Protein AF-C3YL33-F1 (afdb_monomer_lite)

Radius of gyration: 17.08 Å; chains: 1; bounding box: 51×42×45 Å

Structure (mmCIF, N/CA/C/O backbone):
data_AF-C3YL33-F1
#
_entry.id   AF-C3YL33-F1
#
loop_
_atom_site.group_PDB
_atom_site.id
_atom_site.type_symbol
_atom_site.label_atom_id
_atom_site.label_alt_id
_atom_site.label_comp_id
_atom_site.label_asym_id
_atom_site.label_entity_id
_atom_site.label_seq_id
_atom_site.pdbx_PDB_ins_code
_atom_site.Cartn_x
_atom_site.Cartn_y
_atom_site.Cartn_z
_atom_site.occupancy
_atom_site.B_iso_or_equiv
_atom_site.auth_seq_id
_atom_site.auth_comp_id
_atom_site.auth_asym_id
_atom_site.auth_atom_id
_atom_site.pdbx_PDB_model_num
ATOM 1 N N . MET A 1 1 ? -8.222 22.946 23.139 1.00 42.81 1 MET A N 1
ATOM 2 C CA . MET A 1 1 ? -7.628 22.542 21.842 1.00 42.81 1 MET A CA 1
ATOM 3 C C . MET A 1 1 ? -7.648 21.025 21.790 1.00 42.81 1 MET A C 1
ATOM 5 O O . MET A 1 1 ? -6.890 20.377 22.495 1.00 42.81 1 MET A O 1
ATOM 9 N N . GLY A 1 2 ? -8.698 20.487 21.167 1.00 39.62 2 GLY A N 1
ATOM 10 C CA . GLY A 1 2 ? -9.271 19.183 21.505 1.00 39.62 2 GLY A CA 1
ATOM 11 C C . GLY A 1 2 ? -8.700 18.000 20.726 1.00 39.62 2 GLY A C 1
ATOM 12 O O . GLY A 1 2 ? -8.184 18.149 19.622 1.00 39.62 2 GLY A O 1
ATOM 13 N N . LYS A 1 3 ? -8.893 16.811 21.306 1.00 45.81 3 LYS A N 1
ATOM 14 C CA . LYS A 1 3 ? -8.571 15.460 20.802 1.00 45.81 3 LYS A CA 1
ATOM 15 C C . LYS A 1 3 ? -8.963 15.195 19.329 1.00 45.81 3 LYS A C 1
ATOM 17 O O . LYS A 1 3 ? -8.414 14.300 18.695 1.00 45.81 3 LYS A O 1
ATOM 22 N N . LEU A 1 4 ? -9.847 16.016 18.760 1.00 41.47 4 LEU A N 1
ATOM 23 C CA . LEU A 1 4 ? -10.237 16.002 17.349 1.00 41.47 4 LEU A CA 1
ATOM 24 C C . LEU A 1 4 ? -9.075 16.339 16.392 1.00 41.47 4 LEU A C 1
ATOM 26 O O . LEU A 1 4 ? -8.976 15.746 15.321 1.00 41.47 4 LEU A O 1
ATOM 30 N N . GLY A 1 5 ? -8.157 17.223 16.803 1.00 33.44 5 GLY A N 1
ATOM 31 C CA . GLY A 1 5 ? -6.995 17.608 15.991 1.00 33.44 5 GLY A CA 1
ATOM 32 C C . GLY A 1 5 ? -6.034 16.445 15.735 1.00 33.44 5 GLY A C 1
ATOM 33 O O . GLY A 1 5 ? -5.510 16.314 14.636 1.00 33.44 5 GLY A O 1
ATOM 34 N N . TRP A 1 6 ? -5.884 15.542 16.708 1.00 39.47 6 TRP A N 1
ATOM 35 C CA . TRP A 1 6 ? -5.043 14.347 16.580 1.00 39.47 6 TRP A CA 1
ATOM 36 C C . TRP A 1 6 ? -5.668 13.271 15.699 1.00 39.47 6 TRP A C 1
ATOM 38 O O . TRP A 1 6 ? -4.956 12.561 15.001 1.00 39.47 6 TRP A O 1
ATOM 48 N N . THR A 1 7 ? -6.998 13.174 15.686 1.00 46.06 7 THR A N 1
ATOM 49 C CA . THR A 1 7 ? -7.704 12.172 14.873 1.00 46.06 7 THR A CA 1
ATOM 50 C C . THR A 1 7 ? -7.603 12.525 13.388 1.00 46.06 7 THR A C 1
ATOM 52 O O . THR A 1 7 ? -7.302 11.666 12.565 1.00 46.06 7 THR A O 1
ATOM 55 N N . LEU A 1 8 ? -7.759 13.813 13.057 1.00 38.09 8 LEU A N 1
ATOM 56 C CA . LEU A 1 8 ? -7.515 14.342 11.713 1.00 38.09 8 LEU A CA 1
ATOM 57 C C . LEU A 1 8 ? -6.028 14.314 11.342 1.00 38.09 8 LEU A C 1
ATOM 59 O O . LEU A 1 8 ? -5.704 13.954 10.218 1.00 38.09 8 LEU A O 1
ATOM 63 N N . ALA A 1 9 ? -5.120 14.623 12.272 1.00 34.78 9 ALA A N 1
ATOM 64 C CA . ALA A 1 9 ? -3.681 14.546 12.019 1.00 34.78 9 ALA A CA 1
ATOM 65 C C . ALA A 1 9 ? -3.195 13.108 11.782 1.00 34.78 9 ALA A C 1
ATOM 67 O O . ALA A 1 9 ? -2.317 12.914 10.954 1.00 34.78 9 ALA A O 1
ATOM 68 N N . LEU A 1 10 ? -3.780 12.098 12.436 1.00 40.16 10 LEU A N 1
ATOM 69 C CA . LEU A 1 10 ? -3.508 10.684 12.151 1.00 40.16 10 LEU A CA 1
ATOM 70 C C . LEU A 1 10 ? -4.104 10.255 10.806 1.00 40.16 10 LEU A C 1
ATOM 72 O O . LEU A 1 10 ? -3.421 9.594 10.031 1.00 40.16 10 LEU A O 1
ATOM 76 N N . LEU A 1 11 ? -5.327 10.691 10.485 1.00 39.03 11 LEU A N 1
ATOM 77 C CA . LEU A 1 11 ? -5.927 10.499 9.158 1.00 39.03 11 LEU A CA 1
ATOM 78 C C . LEU A 1 11 ? -5.061 11.110 8.042 1.00 39.03 11 LEU A C 1
ATOM 80 O O . LEU A 1 11 ? -4.869 10.478 7.010 1.00 39.03 11 LEU A O 1
ATOM 84 N N . PHE A 1 12 ? -4.485 12.296 8.264 1.00 34.50 12 PHE A N 1
ATOM 85 C CA . PHE A 1 12 ? -3.599 12.964 7.306 1.00 34.50 12 PHE A CA 1
ATOM 86 C C . PHE A 1 12 ? -2.172 12.398 7.294 1.00 34.50 12 PHE A C 1
ATOM 88 O O . PHE A 1 12 ? -1.607 12.228 6.219 1.00 34.50 12 PHE A O 1
ATOM 95 N N . ALA A 1 13 ? -1.583 12.041 8.437 1.00 30.94 13 ALA A N 1
ATOM 96 C CA . ALA A 1 13 ? -0.242 11.448 8.497 1.00 30.94 13 ALA A CA 1
ATOM 97 C C . ALA A 1 13 ? -0.200 10.068 7.822 1.00 30.94 13 ALA A C 1
ATOM 99 O O . ALA A 1 13 ? 0.792 9.719 7.183 1.00 30.94 13 ALA A O 1
ATOM 100 N N . VAL A 1 14 ? -1.307 9.322 7.886 1.00 41.34 14 VAL A N 1
ATOM 101 C CA . VAL A 1 14 ? -1.480 8.070 7.142 1.00 41.34 14 VAL A CA 1
ATOM 102 C C . VAL A 1 14 ? -1.756 8.321 5.660 1.00 41.34 14 VAL A C 1
ATOM 104 O O . VAL A 1 14 ? -1.557 7.416 4.880 1.00 41.34 14 VAL A O 1
ATOM 107 N N . LEU A 1 15 ? -2.124 9.522 5.213 1.00 36.56 15 LEU A N 1
ATOM 108 C CA . LEU A 1 15 ? -2.278 9.830 3.781 1.00 36.56 15 LEU A CA 1
ATOM 109 C C . LEU A 1 15 ? -0.990 10.381 3.143 1.00 36.56 15 LEU A C 1
ATOM 111 O O . LEU A 1 15 ? -0.700 10.097 1.984 1.00 36.56 15 LEU A O 1
ATOM 115 N N . VAL A 1 16 ? -0.176 11.130 3.893 1.00 31.80 16 VAL A N 1
ATOM 116 C CA . VAL A 1 16 ? 0.986 11.868 3.353 1.00 31.80 16 VAL A CA 1
ATOM 117 C C . VAL A 1 16 ? 2.167 10.954 2.981 1.00 31.80 16 VAL A C 1
ATOM 119 O O . VAL A 1 16 ? 2.943 11.284 2.087 1.00 31.80 16 VAL A O 1
ATOM 122 N N . GLY A 1 17 ? 2.273 9.762 3.573 1.00 31.19 17 GLY A N 1
ATOM 123 C CA . GLY A 1 17 ? 3.317 8.787 3.224 1.00 31.19 17 GLY A CA 1
ATOM 124 C C . GLY A 1 17 ? 3.060 7.967 1.950 1.00 31.19 17 GLY A C 1
ATOM 125 O O . GLY A 1 17 ? 3.868 7.094 1.636 1.00 31.19 17 GLY A O 1
ATOM 126 N N . TYR A 1 18 ? 1.935 8.159 1.249 1.00 40.28 18 TYR A N 1
ATOM 127 C CA . TYR A 1 18 ? 1.476 7.270 0.163 1.00 40.28 18 TYR A CA 1
ATOM 128 C C . TYR A 1 18 ? 1.761 7.763 -1.258 1.00 40.28 18 TYR A C 1
ATOM 130 O O . TYR A 1 18 ? 1.636 6.982 -2.186 1.00 40.28 18 TYR A O 1
ATOM 138 N N . ILE A 1 19 ? 2.196 9.010 -1.445 1.00 38.44 19 ILE A N 1
ATOM 139 C CA . ILE A 1 19 ? 2.255 9.628 -2.786 1.00 38.44 19 ILE A CA 1
ATOM 140 C C . ILE A 1 19 ? 3.668 9.605 -3.405 1.00 38.44 19 ILE A C 1
ATOM 142 O O . ILE A 1 19 ? 3.839 9.904 -4.583 1.00 38.44 19 ILE A O 1
ATOM 146 N N . TRP A 1 20 ? 4.700 9.237 -2.641 1.00 32.66 20 TRP A N 1
ATOM 147 C CA . TRP A 1 20 ? 6.079 9.582 -3.009 1.00 32.66 20 TRP A CA 1
ATOM 148 C C . TRP A 1 20 ? 6.893 8.513 -3.739 1.00 32.66 20 TRP A C 1
ATOM 150 O O . TRP A 1 20 ? 7.954 8.851 -4.248 1.00 32.66 20 TRP A O 1
ATOM 160 N N . TYR A 1 21 ? 6.437 7.263 -3.847 1.00 36.41 21 TYR A N 1
ATOM 161 C CA . TYR A 1 21 ? 7.143 6.258 -4.652 1.00 36.41 21 TYR A CA 1
ATOM 162 C C . TYR A 1 21 ? 6.238 5.052 -4.889 1.00 36.41 21 TYR A C 1
ATOM 164 O O . TYR A 1 21 ? 5.962 4.305 -3.959 1.00 36.41 21 TYR A O 1
ATOM 172 N N . GLU A 1 22 ? 5.729 4.839 -6.095 1.00 45.53 22 GLU A N 1
ATOM 173 C CA . GLU A 1 22 ? 4.849 3.695 -6.344 1.00 45.53 22 GLU A CA 1
ATOM 174 C C . GLU A 1 22 ? 5.420 2.848 -7.474 1.00 45.53 22 GLU A C 1
ATOM 176 O O . GLU A 1 22 ? 5.193 3.145 -8.638 1.00 45.53 22 GLU A O 1
ATOM 181 N N . PRO A 1 23 ? 6.236 1.828 -7.165 1.00 41.84 23 PRO A N 1
ATOM 182 C CA . PRO A 1 23 ? 6.732 0.891 -8.162 1.00 41.84 23 PRO A CA 1
ATOM 183 C C . PRO A 1 23 ? 5.669 -0.190 -8.390 1.00 41.84 23 PRO A C 1
ATOM 185 O O . PRO A 1 23 ? 5.505 -1.002 -7.503 1.00 41.84 23 PRO A O 1
ATOM 188 N N . ALA A 1 24 ? 4.984 -0.241 -9.537 1.00 47.25 24 ALA A N 1
ATOM 189 C CA . ALA A 1 24 ? 4.091 -1.312 -10.047 1.00 47.25 24 ALA A CA 1
ATOM 190 C C . ALA A 1 24 ? 2.969 -1.919 -9.134 1.00 47.25 24 ALA A C 1
ATOM 192 O O . ALA A 1 24 ? 1.853 -2.117 -9.610 1.00 47.25 24 ALA A O 1
ATOM 193 N N . PHE A 1 25 ? 3.221 -2.210 -7.854 1.00 53.12 25 PHE A N 1
ATOM 194 C CA . PHE A 1 25 ? 2.362 -2.819 -6.832 1.00 53.12 25 PHE A CA 1
ATOM 195 C C . PHE A 1 25 ? 2.705 -2.273 -5.430 1.00 53.12 25 PHE A C 1
ATOM 197 O O . PHE A 1 25 ? 3.884 -2.077 -5.142 1.00 53.12 25 PHE A O 1
ATOM 204 N N . ASP A 1 26 ? 1.717 -2.107 -4.538 1.00 59.44 26 ASP A N 1
ATOM 205 C CA . ASP A 1 26 ? 1.933 -1.673 -3.144 1.00 59.44 26 ASP A CA 1
ATOM 206 C C . ASP A 1 26 ? 2.972 -2.555 -2.433 1.00 59.44 26 ASP A C 1
ATOM 208 O O . ASP A 1 26 ? 2.709 -3.739 -2.147 1.00 59.44 26 ASP A O 1
ATOM 212 N N . PRO A 1 27 ? 4.137 -1.994 -2.073 1.00 54.50 27 PRO A N 1
ATOM 213 C CA . PRO A 1 27 ? 5.172 -2.773 -1.448 1.00 54.50 27 PRO A CA 1
ATOM 214 C C . PRO A 1 27 ? 4.925 -3.028 0.043 1.00 54.50 27 PRO A C 1
ATOM 216 O O . PRO A 1 27 ? 5.798 -3.553 0.721 1.00 54.50 27 PRO A O 1
ATOM 219 N N . GLY A 1 28 ? 3.746 -2.678 0.572 1.00 55.09 28 GLY A N 1
ATOM 220 C CA . GLY A 1 28 ? 3.278 -3.081 1.900 1.00 55.09 28 GLY A CA 1
ATOM 221 C C . GLY A 1 28 ? 2.724 -4.502 1.980 1.00 55.09 28 GLY A C 1
ATOM 222 O O . GLY A 1 28 ? 2.499 -5.015 3.075 1.00 55.09 28 GLY A O 1
ATOM 223 N N . LYS A 1 29 ? 2.513 -5.156 0.831 1.00 68.19 29 LYS A N 1
ATOM 224 C CA . LYS A 1 29 ? 2.018 -6.541 0.749 1.00 68.19 29 LYS A CA 1
ATOM 225 C C . LYS A 1 29 ? 2.865 -7.434 -0.162 1.00 68.19 29 LYS A C 1
ATOM 227 O O . LYS A 1 29 ? 2.798 -8.661 -0.032 1.00 68.19 29 LYS A O 1
ATOM 232 N N . ILE A 1 30 ? 3.680 -6.857 -1.048 1.00 72.81 30 ILE A N 1
ATOM 233 C CA . ILE A 1 30 ? 4.552 -7.559 -2.007 1.00 72.81 30 ILE A CA 1
ATOM 234 C C . ILE A 1 30 ? 5.937 -6.897 -1.998 1.00 72.81 30 ILE A C 1
ATOM 236 O O . ILE A 1 30 ? 6.037 -5.692 -1.866 1.00 72.81 30 ILE A O 1
ATOM 240 N N . GLY A 1 31 ? 7.029 -7.653 -2.091 1.00 72.06 31 GLY A N 1
ATOM 241 C CA . GLY A 1 31 ? 8.366 -7.052 -2.173 1.00 72.06 31 GLY A CA 1
ATOM 242 C C . GLY A 1 31 ? 8.740 -6.752 -3.621 1.00 72.06 31 GLY A C 1
ATOM 243 O O . GLY A 1 31 ? 8.790 -7.681 -4.423 1.00 72.06 31 GLY A O 1
ATOM 244 N N . ASN A 1 32 ? 9.052 -5.494 -3.942 1.00 74.44 32 ASN A N 1
ATOM 245 C CA . ASN A 1 32 ? 9.525 -5.113 -5.274 1.00 74.44 32 ASN A CA 1
ATOM 246 C C . ASN A 1 32 ? 11.038 -4.833 -5.258 1.00 74.44 32 ASN A C 1
ATOM 248 O O . ASN A 1 32 ? 11.536 -4.200 -4.318 1.00 74.44 32 ASN A O 1
ATOM 252 N N . PRO A 1 33 ? 11.787 -5.257 -6.294 1.00 75.75 33 PRO A N 1
ATOM 253 C CA . PRO A 1 33 ? 13.172 -4.844 -6.486 1.00 75.75 33 PRO A CA 1
ATOM 254 C C . PRO A 1 33 ? 13.342 -3.321 -6.394 1.00 75.75 33 PRO A C 1
ATOM 256 O O . PRO A 1 33 ? 12.411 -2.565 -6.667 1.00 75.75 33 PRO A O 1
ATOM 259 N N . LEU A 1 34 ? 14.541 -2.877 -6.000 1.00 74.81 34 LEU A N 1
ATOM 260 C CA . LEU A 1 34 ? 14.942 -1.460 -5.910 1.00 74.81 34 LEU A CA 1
ATOM 261 C C . LEU A 1 34 ? 14.211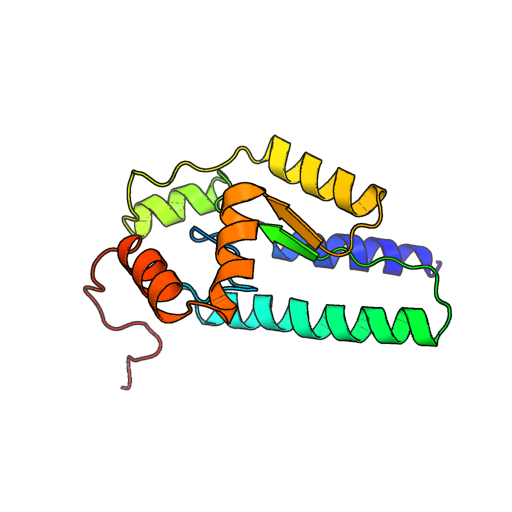 -0.631 -4.844 1.00 74.81 34 LEU A C 1
ATOM 263 O O . LEU A 1 34 ? 14.528 0.537 -4.650 1.00 74.81 34 LEU A O 1
ATOM 267 N N . THR A 1 35 ? 13.280 -1.232 -4.100 1.00 75.81 35 THR A N 1
ATOM 268 C CA . THR A 1 35 ? 12.434 -0.514 -3.136 1.00 75.81 35 THR A CA 1
ATOM 269 C C . THR A 1 35 ? 12.432 -1.148 -1.748 1.00 75.81 35 THR A C 1
ATOM 271 O O . THR A 1 35 ? 11.527 -0.908 -0.963 1.00 75.81 35 THR A O 1
ATOM 274 N N . SER A 1 36 ? 13.461 -1.922 -1.388 1.00 79.12 36 SER A N 1
ATOM 275 C CA . SER A 1 36 ? 13.508 -2.691 -0.132 1.00 79.12 36 SER A CA 1
ATOM 276 C C . SER A 1 36 ? 13.278 -1.853 1.134 1.00 79.12 36 SER A C 1
ATOM 278 O O . SER A 1 36 ? 12.517 -2.268 2.006 1.00 79.12 36 SER A O 1
ATOM 280 N N . PHE A 1 37 ? 13.891 -0.665 1.244 1.00 79.62 37 PHE A N 1
ATOM 281 C CA . PHE A 1 37 ? 13.661 0.237 2.384 1.00 79.62 37 PHE A CA 1
ATOM 282 C C . PHE A 1 37 ? 12.234 0.784 2.400 1.00 79.62 37 PHE A C 1
ATOM 284 O O . PHE A 1 37 ? 11.586 0.815 3.446 1.00 79.62 37 PHE A O 1
ATOM 291 N N . TYR A 1 38 ? 11.724 1.166 1.231 1.00 75.00 38 TYR A N 1
ATOM 292 C CA . TYR A 1 38 ? 10.353 1.632 1.081 1.00 75.00 38 TYR A CA 1
ATOM 293 C C . TYR A 1 38 ? 9.355 0.523 1.459 1.00 75.00 38 TYR A C 1
ATOM 295 O O . TYR A 1 38 ? 8.488 0.739 2.306 1.00 75.00 38 TYR A O 1
ATOM 303 N N . ALA A 1 39 ? 9.555 -0.697 0.956 1.00 81.69 39 ALA A N 1
ATOM 304 C CA . ALA A 1 39 ? 8.776 -1.880 1.304 1.00 81.69 39 ALA A CA 1
ATOM 305 C C . ALA A 1 39 ? 8.786 -2.147 2.813 1.00 81.69 39 ALA A C 1
ATOM 307 O O . ALA A 1 39 ? 7.724 -2.300 3.410 1.00 81.69 39 ALA A O 1
ATOM 308 N N . ALA A 1 40 ? 9.956 -2.116 3.461 1.00 82.69 40 ALA A N 1
ATOM 309 C CA . ALA A 1 40 ? 10.064 -2.320 4.905 1.00 82.69 40 ALA A CA 1
ATOM 310 C C . ALA A 1 40 ? 9.155 -1.361 5.694 1.00 82.69 40 ALA A C 1
ATOM 312 O O . ALA A 1 40 ? 8.423 -1.793 6.586 1.00 82.69 40 ALA A O 1
ATOM 313 N N . THR A 1 41 ? 9.134 -0.075 5.324 1.00 82.81 41 THR A N 1
ATOM 314 C CA . THR A 1 41 ? 8.243 0.900 5.972 1.00 82.81 41 THR A CA 1
ATOM 315 C C . THR A 1 41 ? 6.764 0.603 5.716 1.00 82.81 41 THR A C 1
ATOM 317 O O . THR A 1 41 ? 5.967 0.654 6.652 1.00 82.81 41 THR A O 1
ATOM 320 N N . LYS A 1 42 ? 6.382 0.224 4.489 1.00 81.44 42 LYS A N 1
ATOM 321 C CA . LYS A 1 42 ? 4.987 -0.076 4.129 1.00 81.44 42 LYS A CA 1
ATOM 322 C C . LYS A 1 42 ? 4.453 -1.352 4.778 1.00 81.44 42 LYS A C 1
ATOM 324 O O . LYS A 1 42 ? 3.319 -1.346 5.261 1.00 81.44 42 LYS A O 1
ATOM 329 N N . PHE A 1 43 ? 5.271 -2.401 4.869 1.00 84.38 43 PHE A N 1
ATOM 330 C CA . PHE A 1 43 ? 4.953 -3.603 5.647 1.00 84.38 43 PHE A CA 1
ATOM 331 C C . PHE A 1 43 ? 4.830 -3.277 7.143 1.00 84.38 43 PHE A C 1
ATOM 333 O O . PHE A 1 43 ? 3.936 -3.786 7.820 1.00 84.38 43 PHE A O 1
ATOM 340 N N . GLY A 1 44 ? 5.681 -2.381 7.656 1.00 87.75 44 GLY A N 1
ATOM 341 C CA . GLY A 1 44 ? 5.590 -1.880 9.028 1.00 87.75 44 GLY A CA 1
ATOM 342 C C . GLY A 1 44 ? 4.250 -1.200 9.327 1.00 87.75 44 GLY A C 1
ATOM 343 O O . GLY A 1 44 ? 3.671 -1.435 10.387 1.00 87.75 44 GLY A O 1
ATOM 344 N N . LEU A 1 45 ? 3.713 -0.419 8.381 1.00 87.12 45 LEU A N 1
ATOM 345 C CA . LEU A 1 45 ? 2.390 0.201 8.520 1.00 87.12 45 LEU A CA 1
ATOM 346 C C . LEU A 1 45 ? 1.265 -0.836 8.599 1.00 87.12 45 LEU A C 1
ATOM 348 O O . LEU A 1 45 ? 0.360 -0.668 9.414 1.00 87.12 45 LEU A O 1
ATOM 352 N N . ASP A 1 46 ? 1.310 -1.896 7.785 1.00 86.88 46 ASP A N 1
ATOM 353 C CA . ASP A 1 46 ? 0.298 -2.960 7.834 1.00 86.88 46 ASP A CA 1
ATOM 354 C C . ASP A 1 46 ? 0.280 -3.629 9.212 1.00 86.88 46 ASP A C 1
ATOM 356 O O . ASP A 1 46 ? -0.774 -3.718 9.843 1.00 86.88 46 ASP A O 1
ATOM 360 N N . GLY A 1 47 ? 1.453 -4.008 9.730 1.00 88.62 47 GLY A N 1
ATOM 361 C CA . GLY A 1 47 ? 1.586 -4.588 11.068 1.00 88.62 47 GLY A CA 1
ATOM 362 C C . GLY A 1 47 ? 1.110 -3.642 12.175 1.00 88.62 47 GLY A C 1
ATOM 363 O O . GLY A 1 47 ? 0.285 -4.023 13.008 1.00 88.62 47 GLY A O 1
ATOM 364 N N . PHE A 1 48 ? 1.571 -2.388 12.151 1.00 93.31 48 PHE A N 1
ATOM 365 C CA . PHE A 1 48 ? 1.198 -1.371 13.135 1.00 93.31 48 PHE A CA 1
ATOM 366 C C . PHE A 1 48 ? -0.316 -1.124 13.161 1.00 93.31 48 PHE A C 1
ATOM 368 O O . PHE A 1 48 ? -0.949 -1.219 14.213 1.00 93.31 48 PHE A O 1
ATOM 375 N N . PHE A 1 49 ? -0.931 -0.862 12.004 1.00 91.94 49 PHE A N 1
ATOM 376 C CA . PHE A 1 49 ? -2.363 -0.573 11.932 1.00 91.94 49 PHE A CA 1
ATOM 377 C C . PHE A 1 49 ? -3.240 -1.812 12.100 1.00 91.94 49 PHE A C 1
ATOM 379 O O . PHE A 1 49 ? -4.383 -1.691 12.550 1.00 91.94 49 PHE A O 1
ATOM 386 N N . ALA A 1 50 ? -2.738 -3.006 11.784 1.00 89.94 50 ALA A N 1
ATOM 387 C CA . ALA A 1 50 ? -3.411 -4.245 12.144 1.00 89.94 50 ALA A CA 1
ATOM 388 C C . ALA A 1 50 ? -3.497 -4.412 13.667 1.00 89.94 50 ALA A C 1
ATOM 390 O O . ALA A 1 50 ? -4.589 -4.724 14.150 1.00 89.94 50 ALA A O 1
ATOM 391 N N . SER A 1 51 ? -2.405 -4.140 14.396 1.00 94.75 51 SER A N 1
ATOM 392 C CA . SER A 1 51 ? -2.378 -4.146 15.868 1.00 94.75 51 SER A CA 1
ATOM 393 C C . SER A 1 51 ? -3.297 -3.075 16.450 1.00 94.75 51 SER A C 1
ATOM 395 O O . SER A 1 51 ? -4.208 -3.397 17.211 1.00 94.75 51 SER A O 1
ATOM 397 N N . LEU A 1 52 ? -3.157 -1.821 16.001 1.00 94.25 52 LEU A N 1
ATOM 398 C CA . LEU A 1 52 ? -3.964 -0.702 16.495 1.00 94.25 52 LEU A CA 1
ATOM 399 C C . LEU A 1 52 ? -5.466 -0.960 16.329 1.00 94.25 52 LEU A C 1
ATOM 401 O O . LEU A 1 52 ? -6.255 -0.656 17.217 1.00 94.25 52 LEU A O 1
ATOM 405 N N . ARG A 1 53 ? -5.888 -1.565 15.210 1.00 92.38 53 ARG A N 1
ATOM 406 C CA . ARG A 1 53 ? -7.295 -1.944 15.013 1.00 92.38 53 ARG A CA 1
ATOM 407 C C . ARG A 1 53 ? -7.801 -2.915 16.081 1.00 92.38 53 ARG A C 1
ATOM 409 O O . ARG A 1 53 ? -8.965 -2.815 16.447 1.00 92.38 53 ARG A O 1
ATOM 416 N N . GLN A 1 54 ? -6.971 -3.847 16.554 1.00 95.56 54 GLN A N 1
ATOM 417 C CA . GLN A 1 54 ? -7.359 -4.743 17.650 1.00 95.56 54 GLN A CA 1
ATOM 418 C C . GLN A 1 54 ? -7.495 -3.970 18.962 1.00 95.56 54 GLN A C 1
ATOM 420 O O . GLN A 1 54 ? -8.503 -4.113 19.646 1.00 95.56 54 GLN A O 1
ATOM 425 N N . GLU A 1 55 ? -6.534 -3.098 19.270 1.00 96.50 55 GLU A N 1
ATOM 426 C CA . GLU A 1 55 ? -6.556 -2.269 20.482 1.00 96.50 55 GLU A CA 1
ATOM 427 C C . GLU A 1 55 ? -7.798 -1.369 20.544 1.00 96.50 55 GLU A C 1
ATOM 429 O O . GLU A 1 55 ? -8.460 -1.303 21.578 1.00 96.50 55 GLU A O 1
ATOM 434 N N . LEU A 1 56 ? -8.172 -0.740 19.423 1.00 94.44 56 LEU A N 1
ATOM 435 C CA . LEU A 1 56 ? -9.380 0.086 19.325 1.00 94.44 56 LEU A CA 1
ATOM 436 C C . LEU A 1 56 ? -10.657 -0.718 19.603 1.00 94.44 56 LEU A C 1
ATOM 438 O O . LEU A 1 56 ? -11.540 -0.230 20.303 1.00 94.44 56 LEU A O 1
ATOM 442 N N . VAL A 1 57 ? -10.744 -1.954 19.097 1.00 95.25 57 VAL A N 1
ATOM 443 C CA . VAL A 1 57 ? -11.883 -2.852 19.356 1.00 95.25 57 VAL A CA 1
ATOM 444 C C . VAL A 1 57 ? -11.919 -3.282 20.822 1.00 95.25 57 VAL A C 1
ATOM 446 O O . VAL A 1 57 ? -12.979 -3.256 21.437 1.00 95.25 57 VAL A O 1
ATOM 449 N N . MET A 1 58 ? -10.771 -3.638 21.402 1.00 97.19 58 MET A N 1
ATOM 450 C CA . MET A 1 58 ? -10.673 -4.041 22.810 1.00 97.19 58 MET A CA 1
ATOM 451 C C . MET A 1 58 ? -11.049 -2.912 23.778 1.00 97.19 58 MET A C 1
ATOM 453 O O . MET A 1 58 ? -11.542 -3.185 24.869 1.00 97.19 58 MET A O 1
ATOM 457 N N . GLN A 1 59 ? -10.811 -1.658 23.389 1.00 97.25 59 GLN A N 1
ATOM 458 C CA . GLN A 1 59 ? -11.133 -0.467 24.180 1.00 97.25 59 GLN A CA 1
ATOM 459 C C . GLN A 1 59 ? -12.512 0.136 23.863 1.00 97.25 59 GLN A C 1
ATOM 461 O O . GLN A 1 59 ? -12.834 1.195 24.397 1.00 97.25 59 GLN A O 1
ATOM 466 N N . ASP A 1 60 ? -13.308 -0.500 22.996 1.00 96.06 60 ASP A N 1
ATOM 467 C CA . ASP A 1 60 ? -14.606 0.011 22.524 1.00 96.06 60 ASP A CA 1
ATOM 468 C C . ASP A 1 60 ? -14.529 1.444 21.943 1.00 96.06 60 ASP A C 1
ATOM 470 O O . ASP A 1 60 ? -15.422 2.281 22.085 1.00 96.06 60 ASP A O 1
ATOM 474 N N . ILE A 1 61 ? -13.416 1.763 21.273 1.00 94.19 61 ILE A N 1
ATOM 475 C CA . ILE A 1 61 ? -13.209 3.057 20.620 1.00 94.19 61 ILE A CA 1
ATOM 476 C C . ILE A 1 61 ? -13.738 2.978 19.187 1.00 94.19 61 ILE A C 1
ATOM 478 O O . ILE A 1 61 ? -13.184 2.285 18.335 1.00 94.19 61 ILE A O 1
ATOM 482 N N . ASN A 1 62 ? -14.773 3.765 18.879 1.00 93.31 62 ASN A N 1
ATOM 483 C CA . ASN A 1 62 ? -15.439 3.766 17.570 1.00 93.31 62 ASN A CA 1
ATOM 484 C C . ASN A 1 62 ? -14.666 4.522 16.461 1.00 93.31 62 ASN A C 1
ATOM 486 O O . ASN A 1 62 ? -15.208 5.360 15.733 1.00 93.31 62 ASN A O 1
ATOM 490 N N . VAL A 1 63 ? -13.387 4.207 16.279 1.00 93.00 63 VAL A N 1
ATOM 491 C CA . VAL A 1 63 ? -12.534 4.755 15.215 1.00 93.00 63 VAL A CA 1
ATOM 492 C C . VAL A 1 63 ? -12.201 3.648 14.218 1.00 93.00 63 VAL A C 1
ATOM 494 O O . VAL A 1 63 ? -11.738 2.577 14.595 1.00 93.00 63 VAL A O 1
ATOM 497 N N . SER A 1 64 ? -12.437 3.898 12.928 1.00 91.56 64 SER A N 1
ATOM 498 C CA . SER A 1 64 ? -12.041 2.981 11.856 1.00 91.56 64 SER A CA 1
ATOM 499 C C . SER A 1 64 ? -10.681 3.365 11.304 1.00 91.56 64 SER A C 1
ATOM 501 O O . SER A 1 64 ? -10.399 4.544 11.100 1.00 91.56 64 SER A O 1
ATOM 503 N N . VAL A 1 65 ? -9.889 2.352 10.974 1.00 92.06 65 VAL A N 1
ATOM 504 C CA . VAL A 1 65 ? -8.627 2.504 10.253 1.00 92.06 65 VAL A CA 1
ATOM 505 C C . VAL A 1 65 ? -8.753 1.772 8.926 1.00 92.06 65 VAL A C 1
ATOM 507 O O . VAL A 1 65 ? -9.045 0.574 8.907 1.00 92.06 65 VAL A O 1
ATOM 510 N N . THR A 1 66 ? -8.508 2.490 7.837 1.00 91.62 66 THR A N 1
ATOM 511 C CA . THR A 1 66 ? -8.579 1.968 6.473 1.00 91.62 66 THR A CA 1
ATOM 512 C C . THR A 1 66 ? -7.178 1.895 5.886 1.00 91.62 66 THR A C 1
ATOM 514 O O . THR A 1 66 ? -6.494 2.911 5.796 1.00 91.62 66 THR A O 1
ATOM 517 N N . TYR A 1 67 ? -6.741 0.694 5.507 1.00 89.31 67 TYR A N 1
ATOM 518 C CA . TYR A 1 67 ? -5.442 0.473 4.871 1.00 89.31 67 TYR A CA 1
ATOM 519 C C . TYR A 1 67 ? -5.589 0.493 3.344 1.00 89.31 67 TYR A C 1
ATOM 521 O O . TYR A 1 67 ? -6.367 -0.281 2.788 1.00 89.31 67 TYR A O 1
ATOM 529 N N . CYS A 1 68 ? -4.885 1.392 2.662 1.00 89.25 68 CYS A N 1
ATOM 530 C CA . CYS A 1 68 ? -5.013 1.567 1.216 1.00 89.25 68 CYS A CA 1
ATOM 531 C C . CYS A 1 68 ? -3.888 0.821 0.502 1.00 89.25 68 CYS A C 1
ATOM 533 O O . CYS A 1 68 ? -2.737 1.229 0.596 1.00 89.25 68 CYS A O 1
ATOM 535 N N . VAL A 1 69 ? -4.240 -0.244 -0.212 1.00 86.75 69 VAL A N 1
ATOM 536 C CA . VAL A 1 69 ? -3.343 -1.009 -1.076 1.00 86.75 69 VAL A CA 1
ATOM 537 C C . VAL A 1 69 ? -3.448 -0.453 -2.485 1.00 86.75 69 VAL A C 1
ATOM 539 O O . VAL A 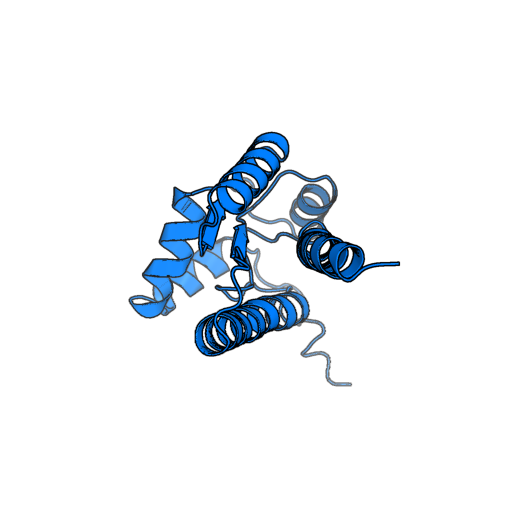1 69 ? -4.461 -0.632 -3.170 1.00 86.75 69 VAL A O 1
ATOM 542 N N . LEU A 1 70 ? -2.406 0.246 -2.907 1.00 85.62 70 LEU A N 1
ATOM 543 C CA . LEU A 1 70 ? -2.388 0.989 -4.156 1.00 85.62 70 LEU A CA 1
ATOM 544 C C . LEU A 1 70 ? -1.406 0.359 -5.160 1.00 85.62 70 LEU A C 1
ATOM 546 O O . LEU A 1 70 ? -0.282 -0.004 -4.833 1.00 85.62 70 LEU A O 1
ATOM 550 N N . GLY A 1 71 ? -1.870 0.134 -6.384 1.00 80.81 71 GLY A N 1
ATOM 551 C CA . GLY A 1 71 ? -1.046 -0.302 -7.507 1.00 80.81 71 GLY A CA 1
ATOM 552 C C . GLY A 1 71 ? -0.333 0.881 -8.151 1.00 80.81 71 GLY A C 1
ATOM 553 O O . GLY A 1 71 ? -0.142 1.918 -7.537 1.00 80.81 71 GLY A O 1
ATOM 554 N N . PHE A 1 72 ? 0.041 0.751 -9.418 1.00 79.12 72 PHE A N 1
ATOM 555 C CA . PHE A 1 72 ? 0.758 1.814 -10.115 1.00 79.12 72 PHE A CA 1
ATOM 556 C C . PHE A 1 72 ? -0.144 3.018 -10.463 1.00 79.12 72 PHE A C 1
ATOM 558 O O . PHE A 1 72 ? -1.011 2.916 -11.338 1.00 79.12 72 PHE A O 1
ATOM 565 N N . ILE A 1 73 ? 0.046 4.161 -9.793 1.00 85.00 73 ILE A N 1
ATOM 566 C CA . ILE A 1 73 ? -0.739 5.393 -9.998 1.00 85.00 73 ILE A CA 1
ATOM 567 C C . ILE A 1 73 ? 0.078 6.435 -10.754 1.00 85.00 73 ILE A C 1
ATOM 569 O O . ILE A 1 73 ? 1.200 6.722 -10.369 1.00 85.00 73 ILE A O 1
ATOM 573 N N . GLY A 1 74 ? -0.509 7.053 -11.784 1.00 84.94 74 GLY A N 1
ATOM 574 C CA . GLY A 1 74 ? 0.149 7.998 -12.696 1.00 84.94 74 GLY A CA 1
ATOM 575 C C . GLY A 1 74 ? 0.419 9.381 -12.114 1.00 84.94 74 GLY A C 1
ATOM 576 O O . GLY A 1 74 ? -0.118 10.371 -12.606 1.00 84.94 74 GLY A O 1
ATOM 577 N N . THR A 1 75 ? 1.227 9.455 -11.064 1.00 81.06 75 THR A N 1
ATOM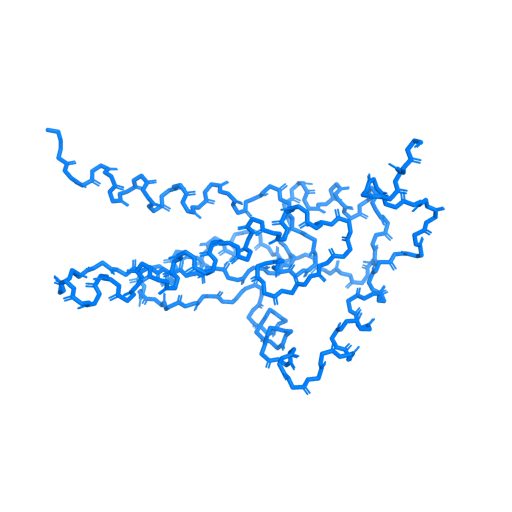 578 C CA . THR A 1 75 ? 1.788 10.704 -10.532 1.00 81.06 75 THR A CA 1
ATOM 579 C C . THR A 1 75 ? 3.080 11.072 -11.266 1.00 81.06 75 THR A C 1
ATOM 581 O O . THR A 1 75 ? 3.727 10.204 -11.849 1.00 81.06 75 THR A O 1
ATOM 584 N N . GLU A 1 76 ? 3.500 12.337 -11.208 1.00 79.44 76 GLU A N 1
ATOM 585 C CA . GLU A 1 76 ? 4.776 12.786 -11.795 1.00 79.44 76 GLU A CA 1
ATOM 586 C C . GLU A 1 76 ? 5.961 11.941 -11.289 1.00 79.44 76 GLU A C 1
ATOM 588 O O . GLU A 1 76 ? 6.769 11.446 -12.069 1.00 79.44 76 GLU A O 1
ATOM 593 N N . THR A 1 77 ? 5.999 11.655 -9.985 1.00 72.62 77 THR A N 1
ATOM 594 C CA . THR A 1 77 ? 7.040 10.820 -9.373 1.00 72.62 77 THR A CA 1
ATOM 595 C C . THR A 1 77 ? 7.040 9.383 -9.899 1.00 72.62 77 THR A C 1
ATOM 597 O O . THR A 1 77 ? 8.105 8.815 -10.134 1.00 72.62 77 THR A O 1
ATOM 600 N N . SER A 1 78 ? 5.862 8.786 -10.112 1.00 74.38 78 SER A N 1
ATOM 601 C CA . SER A 1 78 ? 5.752 7.433 -10.677 1.00 74.38 78 SER A CA 1
ATOM 602 C C . SER A 1 78 ? 6.250 7.363 -12.125 1.00 74.38 78 SER A C 1
ATOM 604 O O . SER A 1 78 ? 6.876 6.380 -12.518 1.00 74.38 78 SER A O 1
ATOM 606 N N . GLN A 1 79 ? 6.007 8.420 -12.908 1.00 76.31 79 GLN A N 1
ATOM 607 C CA . GLN A 1 79 ? 6.430 8.512 -14.303 1.00 76.31 79 GLN A CA 1
ATOM 608 C C . GLN A 1 79 ? 7.949 8.642 -14.384 1.00 76.31 79 GLN A C 1
ATOM 610 O O . GLN A 1 79 ? 8.585 7.875 -15.101 1.00 76.31 79 GLN A O 1
ATOM 615 N N . ASN A 1 80 ? 8.535 9.504 -13.550 1.00 79.81 80 ASN A N 1
ATOM 616 C CA . ASN A 1 80 ? 9.986 9.621 -13.430 1.00 79.81 80 ASN A CA 1
ATOM 617 C C . ASN A 1 80 ? 10.630 8.280 -13.037 1.00 79.81 80 ASN A C 1
ATOM 619 O O . ASN A 1 80 ? 11.654 7.903 -13.597 1.00 79.81 80 ASN A O 1
ATOM 623 N N . PHE A 1 81 ? 10.003 7.514 -12.134 1.00 75.50 81 PHE A N 1
ATOM 624 C CA . PHE A 1 81 ? 10.484 6.184 -11.747 1.00 75.50 81 PHE A CA 1
ATOM 625 C C . PHE A 1 81 ? 10.432 5.164 -12.900 1.00 75.50 81 PHE A C 1
ATOM 627 O O . PHE A 1 81 ? 11.383 4.406 -13.091 1.00 75.50 81 PHE A O 1
ATOM 634 N N . LEU A 1 82 ? 9.353 5.140 -13.694 1.00 75.94 82 LEU A N 1
ATOM 635 C CA . LEU A 1 82 ? 9.280 4.288 -14.892 1.00 75.94 82 LEU A CA 1
ATOM 636 C C . LEU A 1 82 ? 10.419 4.589 -15.868 1.00 75.94 82 LEU A C 1
ATOM 638 O O . LEU A 1 82 ? 11.018 3.660 -16.411 1.00 75.94 82 LEU A O 1
ATOM 642 N N . GLU A 1 83 ? 10.683 5.875 -16.101 1.00 77.50 83 GLU A N 1
ATOM 643 C CA . GLU A 1 83 ? 11.699 6.341 -17.044 1.00 77.50 83 GLU A CA 1
ATOM 644 C C . GLU A 1 83 ? 13.118 6.047 -16.546 1.00 77.50 83 GLU A C 1
ATOM 646 O O . GLU A 1 83 ? 13.915 5.465 -17.283 1.00 77.50 83 GLU A O 1
ATOM 651 N N . GLU A 1 84 ? 13.419 6.382 -15.287 1.00 79.31 84 GLU A N 1
ATOM 652 C CA . GLU A 1 84 ? 14.729 6.172 -14.660 1.00 79.31 84 GLU A CA 1
ATOM 653 C C . GLU A 1 84 ? 15.115 4.688 -14.668 1.00 79.31 84 GLU A C 1
ATOM 655 O O . GLU A 1 84 ? 16.202 4.316 -15.121 1.00 79.31 84 GLU A O 1
ATOM 660 N N . TYR A 1 85 ? 14.187 3.824 -14.247 1.00 74.81 85 TYR A N 1
ATOM 661 C CA . TYR A 1 85 ? 14.436 2.392 -14.085 1.00 74.81 85 TYR A CA 1
ATOM 662 C C . TYR A 1 85 ? 14.024 1.547 -15.290 1.00 74.81 85 TYR A C 1
ATOM 664 O O . TYR A 1 85 ? 14.111 0.323 -15.213 1.00 74.81 85 TYR A O 1
ATOM 672 N N . GLN A 1 86 ? 13.615 2.174 -16.402 1.00 75.38 86 GLN A N 1
ATOM 673 C CA . GLN A 1 86 ? 13.255 1.510 -17.665 1.00 75.38 86 GLN A CA 1
ATOM 674 C C . GLN A 1 86 ? 12.334 0.298 -17.456 1.00 75.38 86 GLN A C 1
ATOM 676 O O . GLN A 1 86 ? 12.553 -0.778 -18.021 1.00 75.38 86 GLN A O 1
ATOM 681 N N . LEU A 1 87 ? 11.322 0.465 -16.605 1.00 73.69 87 LEU A N 1
ATOM 682 C CA . LEU A 1 87 ? 10.328 -0.574 -16.354 1.00 73.69 87 LEU A CA 1
ATOM 683 C C . LEU A 1 87 ? 9.546 -0.896 -17.633 1.00 73.69 87 LEU A C 1
ATOM 685 O O . LEU A 1 87 ? 9.528 -0.106 -18.581 1.00 73.69 87 LEU A O 1
ATOM 689 N N . SER A 1 88 ? 8.904 -2.070 -17.671 1.00 70.44 88 SER A N 1
ATOM 690 C CA . SER A 1 88 ? 8.134 -2.478 -18.851 1.00 70.44 88 SER A CA 1
ATOM 691 C C . SER A 1 88 ? 7.146 -1.389 -19.290 1.00 70.44 88 SER A C 1
ATOM 693 O O . SER A 1 88 ? 6.356 -0.883 -18.492 1.00 70.44 88 SER A O 1
ATOM 695 N N . LYS A 1 89 ? 7.161 -1.066 -20.589 1.00 67.44 89 LYS A N 1
ATOM 696 C CA . LYS A 1 89 ? 6.247 -0.090 -21.206 1.00 67.44 89 LYS A CA 1
ATOM 697 C C . LYS A 1 89 ? 4.786 -0.546 -21.198 1.00 67.44 89 LYS A C 1
ATOM 699 O O . LYS A 1 89 ? 3.903 0.267 -21.449 1.00 67.44 89 LYS A O 1
ATOM 704 N N . ASP A 1 90 ? 4.542 -1.821 -20.899 1.00 72.31 90 ASP A N 1
ATOM 705 C CA . ASP A 1 90 ? 3.199 -2.391 -20.786 1.00 72.31 90 ASP A CA 1
ATOM 706 C C . ASP A 1 90 ? 2.514 -2.021 -19.457 1.00 72.31 90 ASP A C 1
ATOM 708 O O . ASP A 1 90 ? 1.323 -2.280 -19.280 1.00 72.31 90 ASP A O 1
ATOM 712 N N . ILE A 1 91 ? 3.240 -1.405 -18.513 1.00 72.62 91 ILE A N 1
ATOM 713 C CA . ILE A 1 91 ? 2.656 -0.898 -17.270 1.00 72.62 91 ILE A CA 1
ATOM 714 C C . ILE A 1 91 ? 1.888 0.386 -17.574 1.00 72.62 91 ILE A C 1
ATOM 716 O O . ILE A 1 91 ? 2.471 1.444 -17.815 1.00 72.62 91 ILE A O 1
ATOM 720 N N . ILE A 1 92 ? 0.562 0.302 -17.508 1.00 80.12 92 ILE A N 1
ATOM 721 C CA . ILE A 1 92 ? -0.314 1.457 -17.680 1.00 80.12 92 ILE A CA 1
ATOM 722 C C . ILE A 1 92 ? -0.646 2.034 -16.296 1.00 80.12 92 ILE A C 1
ATOM 724 O O . ILE A 1 92 ? -1.321 1.366 -15.508 1.00 80.12 92 ILE A O 1
ATOM 728 N N . PRO A 1 93 ? -0.203 3.265 -15.974 1.00 81.75 93 PRO A N 1
ATOM 729 C CA . PRO A 1 93 ? -0.575 3.915 -14.727 1.00 81.75 93 PRO A CA 1
ATOM 730 C C . PRO A 1 93 ? -2.067 4.188 -14.650 1.00 81.75 93 PRO A C 1
ATOM 732 O O . PRO A 1 93 ? -2.700 4.632 -15.609 1.00 81.75 93 PRO A O 1
ATOM 735 N N . SER A 1 94 ? -2.614 3.998 -13.457 1.00 87.38 94 SER A N 1
ATOM 736 C CA . SER A 1 94 ? -3.999 4.342 -13.174 1.00 87.38 94 SER A CA 1
ATOM 737 C C . SER A 1 94 ? -4.160 5.815 -12.798 1.00 87.38 94 SER A C 1
ATOM 739 O O . SER A 1 94 ? -3.260 6.403 -12.193 1.00 87.38 94 SER A O 1
ATOM 741 N N . PRO A 1 95 ? -5.302 6.436 -13.136 1.00 90.00 95 PRO A N 1
ATOM 742 C CA . PRO A 1 95 ? -5.507 7.863 -12.928 1.00 90.00 95 PRO A CA 1
ATOM 743 C C . PRO A 1 95 ? -5.493 8.238 -11.431 1.00 90.00 95 PRO A C 1
ATOM 745 O O . PRO A 1 95 ? -6.205 7.610 -10.636 1.00 90.00 95 PRO A O 1
ATOM 748 N N . PRO A 1 96 ? -4.745 9.289 -11.029 1.00 88.50 96 PRO A N 1
ATOM 749 C CA . PRO A 1 96 ? -4.688 9.744 -9.636 1.00 88.50 96 PRO A CA 1
ATOM 750 C C . PRO A 1 96 ? -6.032 10.218 -9.075 1.00 88.50 96 PRO A C 1
ATOM 752 O O . PRO A 1 96 ? -6.301 10.033 -7.889 1.00 88.50 96 PRO A O 1
ATOM 755 N N . SER A 1 97 ? -6.895 10.806 -9.912 1.00 90.12 97 SER A N 1
ATOM 756 C CA . SER A 1 97 ? -8.230 11.275 -9.509 1.00 90.12 97 SER A CA 1
ATOM 757 C C . SER A 1 97 ? -9.101 10.140 -8.977 1.00 90.12 97 SER A C 1
ATOM 759 O O . SER A 1 97 ? -9.770 10.275 -7.951 1.00 90.12 97 SER A O 1
ATOM 761 N N . ASP A 1 98 ? -9.060 9.003 -9.660 1.00 91.06 98 ASP A N 1
ATOM 762 C CA . ASP A 1 98 ? -9.878 7.840 -9.346 1.00 91.06 98 ASP A CA 1
ATOM 763 C C . ASP A 1 98 ? -9.303 7.095 -8.140 1.00 91.06 98 ASP A C 1
ATOM 765 O O . ASP A 1 98 ? -10.061 6.630 -7.289 1.00 91.06 98 ASP A O 1
ATOM 769 N N . CYS A 1 99 ? -7.971 7.077 -8.009 1.00 89.06 99 CYS A N 1
ATOM 770 C CA . CYS A 1 99 ? -7.284 6.625 -6.802 1.00 89.06 99 CYS A CA 1
ATOM 771 C C . CYS A 1 99 ? -7.729 7.436 -5.577 1.00 89.06 99 CYS A C 1
ATOM 773 O O . CYS A 1 99 ? -8.218 6.873 -4.595 1.00 89.06 99 CYS A O 1
ATOM 775 N N . ALA A 1 100 ? -7.655 8.768 -5.657 1.00 90.00 100 ALA A N 1
ATOM 776 C CA . ALA A 1 100 ? -8.090 9.656 -4.583 1.00 90.00 100 ALA A CA 1
ATOM 777 C C . ALA A 1 100 ? -9.568 9.431 -4.225 1.00 90.00 100 ALA A C 1
ATOM 779 O O . ALA A 1 100 ? -9.927 9.341 -3.049 1.00 90.00 100 ALA A O 1
ATOM 780 N N . MET A 1 101 ? -10.427 9.267 -5.233 1.00 93.12 101 MET A N 1
ATOM 781 C CA . MET A 1 101 ? -11.836 8.944 -5.031 1.00 93.12 101 MET A CA 1
ATOM 782 C C . MET A 1 101 ? -12.029 7.593 -4.326 1.00 93.12 101 MET A C 1
ATOM 784 O O . MET A 1 101 ? -12.875 7.487 -3.436 1.00 93.12 101 MET A O 1
ATOM 788 N N . ALA A 1 102 ? -11.263 6.563 -4.696 1.00 90.75 102 ALA A N 1
ATOM 789 C CA . ALA A 1 102 ? -11.315 5.250 -4.059 1.00 90.75 102 ALA A CA 1
ATOM 790 C C . ALA A 1 102 ? -10.926 5.337 -2.577 1.00 90.75 102 ALA A C 1
ATOM 792 O O . ALA A 1 102 ? -11.664 4.830 -1.732 1.00 90.75 102 ALA A O 1
ATOM 793 N N . ILE A 1 103 ? -9.841 6.052 -2.261 1.00 88.50 103 ILE A N 1
ATOM 794 C CA . ILE A 1 103 ? -9.374 6.310 -0.891 1.00 88.50 103 ILE A CA 1
ATOM 795 C C . ILE A 1 103 ? -10.466 7.005 -0.069 1.00 88.50 103 ILE A C 1
ATOM 797 O O . ILE A 1 103 ? -10.835 6.526 1.006 1.00 88.50 103 ILE A O 1
ATOM 801 N N . ILE A 1 104 ? -11.030 8.103 -0.586 1.00 92.31 104 ILE A N 1
ATOM 802 C CA . ILE A 1 104 ? -12.083 8.867 0.099 1.00 92.31 104 ILE A CA 1
ATOM 803 C C . ILE A 1 104 ? -13.305 7.984 0.355 1.00 92.31 104 ILE A C 1
ATOM 805 O O . ILE A 1 104 ? -13.817 7.943 1.475 1.00 92.31 104 ILE A O 1
ATOM 809 N N . LYS A 1 105 ? -13.766 7.245 -0.661 1.00 93.56 105 LYS A N 1
ATOM 810 C CA . LYS A 1 105 ? -14.929 6.359 -0.539 1.00 93.56 105 LYS A CA 1
ATOM 811 C C . LYS A 1 105 ? -14.695 5.249 0.477 1.00 93.56 105 LYS A C 1
ATOM 813 O O . LYS A 1 105 ? -15.572 4.998 1.303 1.00 93.56 105 LYS A O 1
ATOM 818 N N . GLY A 1 106 ? -13.546 4.582 0.446 1.00 90.94 106 GLY A N 1
ATOM 819 C CA . GLY A 1 106 ? -13.278 3.496 1.383 1.00 90.94 106 GLY A CA 1
ATOM 820 C C . GLY A 1 106 ? -13.072 3.990 2.816 1.00 90.94 106 GLY A C 1
ATOM 821 O O . GLY A 1 106 ? -13.578 3.360 3.741 1.00 90.94 106 GLY A O 1
ATOM 822 N N . GLY A 1 107 ? -12.459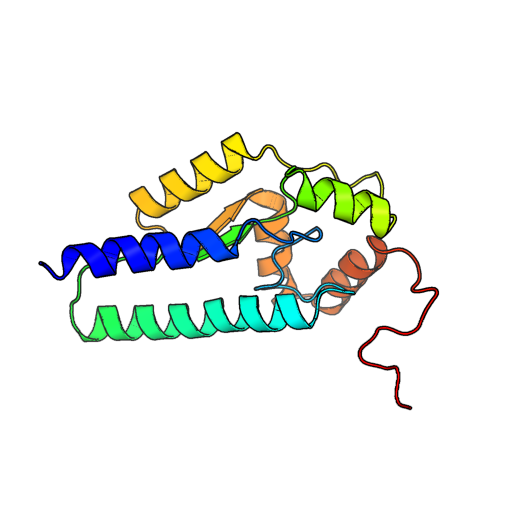 5.164 3.008 1.00 89.94 107 GLY A N 1
ATOM 823 C CA . GLY A 1 107 ? -12.386 5.819 4.317 1.00 89.94 107 GLY A CA 1
ATOM 824 C C . GLY A 1 107 ? -13.768 6.214 4.853 1.00 89.94 107 GLY A C 1
ATOM 825 O O . GLY A 1 107 ? -14.115 5.881 5.985 1.00 89.94 107 GLY A O 1
ATOM 826 N N . ALA A 1 108 ? -14.603 6.848 4.022 1.00 92.12 108 ALA A N 1
ATOM 827 C CA . ALA A 1 108 ? -15.965 7.247 4.389 1.00 92.12 108 ALA A CA 1
ATOM 828 C C . ALA A 1 108 ? -16.871 6.048 4.714 1.00 92.12 108 ALA A C 1
ATOM 830 O O . ALA A 1 108 ? -17.710 6.121 5.609 1.00 92.12 108 ALA A O 1
ATOM 831 N N . THR A 1 109 ? -16.678 4.925 4.018 1.00 94.50 109 THR A N 1
ATOM 832 C CA . THR A 1 109 ? -17.414 3.671 4.256 1.00 94.50 109 THR A CA 1
ATOM 833 C C . THR A 1 109 ? -16.770 2.779 5.320 1.00 94.50 109 THR A C 1
ATOM 835 O O . THR A 1 109 ? -17.251 1.673 5.554 1.00 94.50 109 THR A O 1
ATOM 838 N N . ARG A 1 110 ? -15.715 3.257 6.000 1.00 91.81 110 ARG A N 1
ATOM 839 C CA . ARG A 1 110 ? -14.998 2.539 7.068 1.00 91.81 110 ARG A CA 1
ATOM 840 C C . ARG A 1 110 ? -14.498 1.159 6.626 1.00 91.81 110 ARG A C 1
ATOM 842 O O . ARG A 1 110 ? -14.470 0.219 7.421 1.00 91.81 110 ARG A O 1
ATOM 849 N N . GLN A 1 111 ? -14.107 1.022 5.359 1.00 91.94 111 GLN A N 1
ATOM 850 C CA . GLN A 1 111 ? -13.546 -0.223 4.843 1.00 91.94 111 GLN A CA 1
ATOM 851 C C . GLN A 1 111 ? -12.244 -0.550 5.568 1.00 91.94 111 GLN A C 1
ATOM 853 O O . GLN A 1 111 ? -11.455 0.336 5.889 1.00 91.94 111 GLN A O 1
ATOM 858 N N . ARG A 1 112 ? -12.005 -1.837 5.821 1.00 90.44 112 ARG A N 1
ATOM 859 C CA . ARG A 1 112 ? -10.759 -2.289 6.451 1.00 90.44 112 ARG A CA 1
ATOM 860 C C . ARG A 1 112 ? -9.564 -2.102 5.517 1.00 90.44 112 ARG A C 1
ATOM 862 O O . ARG A 1 112 ? -8.512 -1.642 5.953 1.00 90.44 112 ARG A O 1
ATOM 869 N N . GLU A 1 113 ? -9.738 -2.478 4.254 1.00 89.38 113 GLU A N 1
ATOM 870 C CA . GLU A 1 113 ? -8.725 -2.396 3.205 1.00 89.38 113 GLU A CA 1
ATOM 871 C C . GLU A 1 113 ? -9.371 -1.876 1.916 1.00 89.38 113 GLU A C 1
ATOM 873 O O . GLU A 1 113 ? -10.493 -2.267 1.597 1.00 89.38 113 GLU A O 1
ATOM 878 N N . ILE A 1 114 ? -8.658 -1.026 1.182 1.00 90.50 114 ILE A N 1
ATOM 879 C CA . ILE A 1 114 ? -9.016 -0.574 -0.169 1.00 90.50 114 ILE A CA 1
ATOM 880 C C . ILE A 1 114 ? -7.963 -1.121 -1.122 1.00 90.50 114 ILE A C 1
ATOM 882 O O . ILE A 1 114 ? -6.786 -1.090 -0.790 1.00 90.50 114 ILE A O 1
ATOM 886 N N . TYR A 1 115 ? -8.378 -1.580 -2.300 1.00 87.81 115 TYR A N 1
ATOM 887 C CA . TYR A 1 115 ? -7.477 -2.020 -3.364 1.00 87.81 115 TYR A CA 1
ATOM 888 C C . TYR A 1 115 ? -7.728 -1.168 -4.602 1.00 87.81 115 TYR A C 1
ATOM 890 O O . TYR A 1 115 ? -8.860 -1.126 -5.093 1.00 87.81 115 TYR A O 1
ATOM 898 N N . TYR A 1 116 ? -6.703 -0.488 -5.106 1.00 87.25 116 TYR A N 1
ATOM 899 C CA . TYR A 1 116 ? -6.828 0.325 -6.312 1.00 87.25 116 TYR A CA 1
ATOM 900 C C . TYR A 1 116 ? -5.534 0.313 -7.138 1.00 87.25 116 TYR A C 1
ATOM 902 O O . TYR A 1 116 ? -4.520 0.748 -6.616 1.00 87.25 116 TYR A O 1
ATOM 910 N N . PRO A 1 117 ? -5.536 -0.117 -8.410 1.00 85.06 117 PRO A N 1
ATOM 911 C CA . PRO A 1 117 ? -6.664 -0.675 -9.155 1.00 85.06 117 PRO A CA 1
ATOM 912 C C . PRO A 1 117 ? -7.142 -1.982 -8.536 1.00 85.06 117 PRO A C 1
ATOM 914 O O . PRO A 1 117 ? -6.336 -2.820 -8.136 1.00 85.06 117 PRO A O 1
ATOM 917 N N . TRP A 1 118 ? -8.462 -2.154 -8.428 1.00 79.62 118 TRP A N 1
ATOM 918 C CA . TRP A 1 118 ? -9.003 -3.214 -7.578 1.00 79.62 118 TRP A CA 1
ATOM 919 C C . TRP A 1 118 ? -8.563 -4.608 -8.028 1.00 79.62 118 TRP A C 1
ATOM 921 O O . TRP A 1 118 ? -8.171 -5.397 -7.182 1.00 79.62 118 TRP A O 1
ATOM 931 N N . ARG A 1 119 ? -8.594 -4.910 -9.336 1.00 79.75 119 ARG A N 1
ATOM 932 C CA . ARG A 1 119 ? -8.251 -6.245 -9.849 1.00 79.75 119 ARG A CA 1
ATOM 933 C C . ARG A 1 119 ? -6.791 -6.554 -9.573 1.00 79.75 119 ARG A C 1
ATOM 935 O O . ARG A 1 119 ? -6.500 -7.518 -8.875 1.00 79.75 119 ARG A O 1
ATOM 942 N N . ASP A 1 120 ? -5.900 -5.714 -10.076 1.00 76.69 120 ASP A N 1
ATOM 943 C CA . ASP A 1 120 ? -4.468 -6.001 -10.085 1.00 76.69 120 ASP A CA 1
ATOM 944 C C . ASP A 1 120 ? -3.911 -6.051 -8.661 1.00 76.69 120 ASP A C 1
ATOM 946 O O . ASP A 1 120 ? -3.283 -7.037 -8.272 1.00 76.69 120 ASP A O 1
ATOM 950 N N . ALA A 1 121 ? -4.232 -5.045 -7.839 1.00 77.62 121 ALA A N 1
ATOM 951 C CA . ALA A 1 121 ? -3.776 -4.989 -6.455 1.00 77.62 121 ALA A CA 1
ATOM 952 C C . ALA A 1 121 ? -4.380 -6.119 -5.604 1.00 77.62 121 ALA A C 1
ATOM 954 O O . ALA A 1 121 ? -3.690 -6.718 -4.776 1.00 77.62 121 ALA A O 1
ATOM 955 N N . TRP A 1 122 ? -5.658 -6.457 -5.796 1.00 83.25 122 TRP A N 1
ATOM 956 C CA . TRP A 1 122 ? -6.290 -7.524 -5.021 1.00 83.25 122 TRP A CA 1
ATOM 957 C C . TRP A 1 122 ? -5.752 -8.902 -5.412 1.00 83.25 122 TRP A C 1
ATOM 959 O O . TRP A 1 122 ? -5.363 -9.672 -4.536 1.00 83.25 122 TRP A O 1
ATOM 969 N N . PHE A 1 123 ? -5.665 -9.215 -6.709 1.00 78.19 123 PHE A N 1
ATO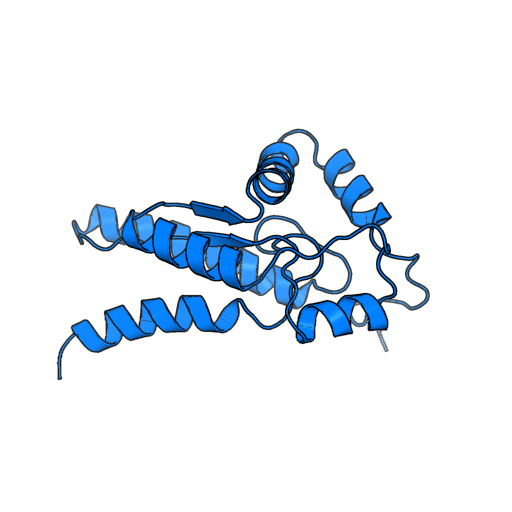M 970 C CA . PHE A 1 123 ? -5.153 -10.511 -7.157 1.00 78.19 123 PHE A CA 1
ATOM 971 C C . PHE A 1 123 ? -3.696 -10.704 -6.749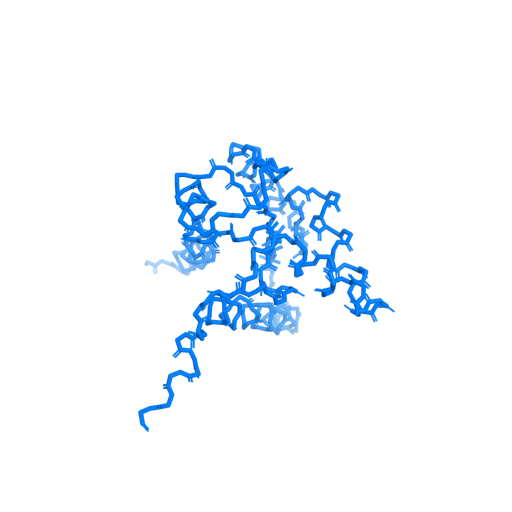 1.00 78.19 123 PHE A C 1
ATOM 973 O O . PHE A 1 123 ? -3.371 -11.735 -6.163 1.00 78.19 123 PHE A O 1
ATOM 980 N N . ALA A 1 124 ? -2.832 -9.713 -6.972 1.00 73.56 124 ALA A N 1
ATOM 981 C CA . ALA A 1 124 ? -1.418 -9.837 -6.635 1.00 73.56 124 ALA A CA 1
ATOM 982 C C . ALA A 1 124 ? -1.207 -10.099 -5.132 1.00 73.56 124 ALA A C 1
ATOM 984 O O . ALA A 1 124 ? -0.428 -10.970 -4.742 1.00 73.56 124 ALA A O 1
ATOM 985 N N . THR A 1 125 ? -1.952 -9.401 -4.271 1.00 78.12 125 THR A N 1
ATOM 986 C CA . THR A 1 125 ? -1.798 -9.539 -2.816 1.00 78.12 125 THR A CA 1
ATOM 987 C C . THR A 1 125 ? -2.451 -10.795 -2.246 1.00 78.12 125 THR A C 1
ATOM 989 O O . THR A 1 125 ? -1.913 -11.382 -1.307 1.00 78.12 125 THR A O 1
ATOM 992 N N . LYS A 1 126 ? -3.592 -11.238 -2.790 1.00 83.38 126 LYS A N 1
ATOM 993 C CA . LYS A 1 126 ? -4.304 -12.429 -2.297 1.00 83.38 126 LYS A CA 1
ATOM 994 C C . LYS A 1 126 ? -3.777 -13.739 -2.871 1.00 83.38 126 LYS A C 1
ATOM 996 O O . LYS A 1 126 ? -3.944 -14.763 -2.218 1.00 83.38 126 LYS A O 1
ATOM 1001 N N . LEU A 1 127 ? -3.129 -13.730 -4.038 1.00 79.56 127 LEU A N 1
ATOM 1002 C CA . LEU A 1 127 ? -2.518 -14.929 -4.624 1.00 79.56 127 LEU A CA 1
ATOM 1003 C C . LEU A 1 127 ? -1.151 -15.255 -4.017 1.00 79.56 127 LEU A C 1
ATOM 1005 O O . LEU A 1 127 ? -0.799 -16.430 -3.923 1.00 79.56 127 LEU A O 1
ATOM 1009 N N . ARG A 1 128 ? -0.399 -14.246 -3.558 1.00 80.50 128 ARG A N 1
ATOM 1010 C CA . ARG A 1 128 ? 0.950 -14.424 -2.998 1.00 80.50 128 ARG A CA 1
ATOM 1011 C C . ARG A 1 128 ? 1.048 -15.491 -1.892 1.00 80.50 128 ARG A C 1
ATOM 1013 O O . ARG A 1 128 ? 1.991 -16.273 -1.953 1.00 80.50 128 ARG A O 1
ATOM 1020 N N . PRO A 1 129 ? 0.116 -15.598 -0.923 1.00 85.25 129 PRO A N 1
ATOM 1021 C CA . PRO A 1 129 ? 0.161 -16.662 0.084 1.00 85.25 129 PRO A CA 1
ATOM 1022 C C . PRO A 1 129 ? 0.034 -18.086 -0.479 1.00 85.25 129 PRO A C 1
ATOM 1024 O O . PRO A 1 129 ? 0.436 -19.030 0.192 1.00 85.25 129 PRO A O 1
ATOM 1027 N N . PHE A 1 130 ? -0.532 -18.251 -1.679 1.00 87.12 130 PHE A N 1
ATOM 1028 C CA . PHE A 1 130 ? -0.781 -19.558 -2.294 1.00 87.12 130 PHE A CA 1
ATOM 1029 C C . PHE A 1 130 ? 0.268 -19.934 -3.342 1.00 87.12 130 PHE A C 1
ATOM 1031 O O . PHE A 1 130 ? 0.618 -21.104 -3.463 1.00 87.12 130 PHE A O 1
ATOM 1038 N N . VAL A 1 131 ? 0.757 -18.958 -4.110 1.00 87.75 131 VAL A N 1
ATOM 1039 C CA . VAL A 1 131 ? 1.701 -19.167 -5.221 1.00 87.75 131 VAL A CA 1
ATOM 1040 C C . VAL A 1 131 ? 2.827 -18.119 -5.204 1.00 87.75 131 VAL A C 1
ATOM 1042 O O . VAL A 1 131 ? 2.959 -17.334 -6.146 1.00 87.75 131 VAL A O 1
ATOM 1045 N N . PRO A 1 132 ? 3.647 -18.069 -4.135 1.00 84.81 132 PRO A N 1
ATOM 1046 C CA . PRO A 1 132 ? 4.647 -17.015 -3.946 1.00 84.81 132 PRO A CA 1
ATOM 1047 C C . PRO A 1 132 ? 5.678 -16.969 -5.078 1.00 84.81 132 PRO A C 1
ATOM 1049 O O . PRO A 1 132 ? 5.950 -15.892 -5.599 1.00 84.81 132 PRO A O 1
ATOM 1052 N N . ASP A 1 133 ? 6.171 -18.123 -5.537 1.00 87.19 133 ASP A N 1
ATOM 1053 C CA . ASP A 1 133 ? 7.174 -18.189 -6.610 1.00 87.19 133 ASP A CA 1
ATOM 1054 C C . ASP A 1 133 ? 6.660 -17.623 -7.936 1.00 87.19 133 ASP A C 1
ATOM 1056 O O . ASP A 1 133 ? 7.404 -16.969 -8.668 1.00 87.19 133 ASP A O 1
ATOM 1060 N N . LEU A 1 134 ? 5.376 -17.845 -8.240 1.00 83.12 134 LEU A N 1
ATOM 1061 C CA . LEU A 1 134 ? 4.741 -17.304 -9.438 1.00 83.12 134 LEU A CA 1
ATOM 1062 C C . LEU A 1 134 ? 4.621 -15.783 -9.343 1.00 83.12 134 LEU A C 1
ATOM 1064 O O . LEU A 1 134 ? 4.971 -15.088 -10.293 1.00 83.12 134 LEU A O 1
ATOM 1068 N N . VAL A 1 135 ? 4.156 -15.269 -8.200 1.00 80.69 135 VAL A N 1
ATOM 1069 C CA . VAL A 1 135 ? 4.045 -13.821 -7.973 1.00 80.69 135 VAL A CA 1
ATOM 1070 C C . VAL A 1 135 ? 5.421 -13.168 -8.060 1.00 80.69 135 VAL A C 1
ATOM 1072 O O . VAL A 1 135 ? 5.578 -12.191 -8.783 1.00 80.69 135 VAL A O 1
ATOM 1075 N N . ASP A 1 136 ? 6.443 -13.746 -7.432 1.00 83.94 136 ASP A N 1
ATOM 1076 C CA . ASP A 1 136 ? 7.799 -13.203 -7.474 1.00 83.94 136 ASP A CA 1
ATOM 1077 C C . ASP A 1 136 ? 8.421 -13.285 -8.877 1.00 83.94 136 ASP A C 1
ATOM 1079 O O . ASP A 1 136 ? 9.235 -12.432 -9.238 1.00 83.94 136 ASP A O 1
ATOM 1083 N N . HIS A 1 137 ? 8.079 -14.306 -9.670 1.00 84.31 137 HIS A N 1
ATOM 1084 C CA . HIS A 1 137 ? 8.509 -14.417 -11.064 1.00 84.31 137 HIS A CA 1
ATOM 1085 C C . HIS A 1 137 ? 7.869 -13.330 -11.934 1.00 84.31 137 HIS A C 1
ATOM 1087 O O . HIS A 1 137 ? 8.575 -12.645 -12.674 1.00 84.31 137 HIS A O 1
ATOM 1093 N N . VAL A 1 138 ? 6.554 -13.129 -11.799 1.00 80.88 138 VAL A N 1
ATOM 1094 C CA . VAL A 1 138 ? 5.832 -12.054 -12.491 1.00 80.88 138 VAL A CA 1
ATOM 1095 C C . VAL A 1 138 ? 6.398 -10.698 -12.082 1.00 80.88 138 VAL A C 1
ATOM 1097 O O . VAL A 1 138 ? 6.760 -9.920 -12.959 1.00 80.88 138 VAL A O 1
ATOM 1100 N N . THR A 1 139 ? 6.588 -10.440 -10.785 1.00 79.44 139 THR A N 1
ATOM 1101 C CA . THR A 1 139 ? 7.207 -9.201 -10.296 1.00 79.44 139 THR A CA 1
ATOM 1102 C C . THR A 1 139 ? 8.573 -8.986 -10.934 1.00 79.44 139 THR A C 1
ATOM 1104 O O . THR A 1 139 ? 8.822 -7.914 -11.466 1.00 79.44 139 THR A O 1
ATOM 1107 N N . ARG A 1 140 ? 9.448 -10.000 -10.968 1.00 82.19 140 ARG A N 1
ATOM 1108 C CA . ARG A 1 140 ? 10.776 -9.888 -11.598 1.00 82.19 140 ARG A CA 1
ATOM 1109 C C . ARG A 1 140 ? 10.720 -9.602 -13.098 1.00 82.19 140 ARG A C 1
ATOM 1111 O O . ARG A 1 140 ? 11.589 -8.891 -13.582 1.00 82.19 140 ARG A O 1
ATOM 1118 N N . SER A 1 141 ? 9.717 -10.113 -13.813 1.00 80.19 141 SER A N 1
ATOM 1119 C CA . SER A 1 141 ? 9.564 -9.887 -15.260 1.00 80.19 141 SER A CA 1
ATOM 1120 C C . SER A 1 141 ? 9.275 -8.426 -15.632 1.00 80.19 141 SER A C 1
ATOM 1122 O O . SER A 1 141 ? 9.521 -8.020 -16.764 1.00 80.19 141 SER A O 1
ATOM 1124 N N . VAL A 1 142 ? 8.786 -7.632 -14.672 1.00 76.38 142 VAL A N 1
ATOM 1125 C CA . VAL A 1 142 ? 8.458 -6.211 -14.852 1.00 76.38 142 VAL A CA 1
ATOM 1126 C C . VAL A 1 142 ? 9.706 -5.320 -14.818 1.00 76.38 142 VAL A C 1
ATOM 1128 O O . VAL A 1 142 ? 9.717 -4.247 -15.427 1.00 76.38 142 VAL A O 1
ATOM 1131 N N . PHE A 1 143 ? 10.757 -5.759 -14.123 1.00 76.50 143 PHE A N 1
ATOM 1132 C CA . PHE A 1 143 ? 12.000 -5.009 -13.962 1.00 76.50 143 PHE A CA 1
ATOM 1133 C C . PHE A 1 143 ? 13.031 -5.455 -15.006 1.00 76.50 143 PHE A C 1
ATOM 1135 O O . PHE A 1 143 ? 13.129 -6.650 -15.302 1.00 76.50 143 PHE A O 1
ATOM 1142 N N . PRO A 1 144 ? 13.848 -4.536 -15.549 1.00 73.62 144 PRO A N 1
ATOM 1143 C CA . PRO A 1 144 ? 14.972 -4.939 -16.380 1.00 73.62 144 PRO A CA 1
ATOM 1144 C C . PRO A 1 144 ? 15.987 -5.759 -15.563 1.00 73.62 144 PRO A C 1
ATOM 1146 O O . PRO A 1 144 ? 16.031 -5.659 -14.331 1.00 73.62 144 PRO A O 1
ATOM 1149 N N . PRO A 1 145 ? 16.857 -6.544 -16.228 1.00 75.94 145 PRO A N 1
ATOM 1150 C CA . PRO A 1 145 ? 17.976 -7.188 -15.556 1.00 75.94 145 PRO A CA 1
ATOM 1151 C C . PRO A 1 145 ? 18.800 -6.139 -14.806 1.00 75.94 145 PRO A C 1
ATOM 1153 O O . PRO A 1 145 ? 19.220 -5.142 -15.397 1.00 75.94 145 PRO A O 1
ATOM 1156 N N . LEU A 1 146 ? 19.035 -6.363 -13.511 1.00 70.31 146 LEU A N 1
ATOM 1157 C CA . LEU A 1 146 ? 19.864 -5.475 -12.700 1.00 70.31 146 LEU A CA 1
ATOM 1158 C C . LEU A 1 146 ? 21.280 -5.441 -13.293 1.00 70.31 146 LEU A C 1
ATOM 1160 O O . LEU A 1 146 ? 22.000 -6.438 -13.241 1.00 70.31 146 LEU A O 1
ATOM 1164 N N . LYS A 1 147 ? 21.660 -4.309 -13.897 1.00 62.91 147 LYS A N 1
ATOM 1165 C CA . LYS A 1 147 ? 22.993 -4.114 -14.494 1.00 62.91 147 LYS A CA 1
ATOM 1166 C C . LYS A 1 147 ? 24.062 -3.825 -13.438 1.00 62.91 147 LYS A C 1
ATOM 1168 O O . LYS A 1 147 ? 25.209 -4.217 -13.618 1.00 62.91 147 LYS A O 1
ATOM 1173 N N . GLU A 1 148 ? 23.675 -3.190 -12.335 1.00 63.72 148 GLU A N 1
ATOM 1174 C CA . GLU A 1 148 ? 24.536 -2.906 -11.185 1.00 63.72 148 GLU A CA 1
ATOM 1175 C C . GLU A 1 148 ? 24.033 -3.626 -9.929 1.00 63.72 148 GLU A C 1
ATOM 1177 O O . GLU A 1 148 ? 22.843 -3.930 -9.788 1.00 63.72 148 GLU A O 1
ATOM 1182 N N . LYS A 1 149 ? 24.958 -3.923 -9.006 1.00 61.09 149 LYS A N 1
ATOM 1183 C CA . LYS A 1 149 ? 24.604 -4.466 -7.690 1.00 61.09 149 LYS A CA 1
ATOM 1184 C C . LYS A 1 149 ? 23.755 -3.435 -6.951 1.00 61.09 149 LYS A C 1
ATOM 1186 O O . LYS A 1 149 ? 24.081 -2.254 -6.953 1.00 61.09 149 LYS A O 1
ATOM 1191 N N . SER A 1 150 ? 22.682 -3.888 -6.300 1.00 63.53 150 SER A N 1
ATOM 1192 C CA . SER A 1 150 ? 21.846 -2.984 -5.503 1.00 63.53 150 SER A CA 1
ATOM 1193 C C . SER A 1 150 ? 22.696 -2.261 -4.441 1.00 63.53 150 SER A C 1
ATOM 1195 O O . SER A 1 150 ? 23.628 -2.882 -3.921 1.00 63.53 150 SER A O 1
ATOM 1197 N N . PRO A 1 151 ? 22.348 -1.017 -4.054 1.00 62.94 151 PRO A N 1
ATOM 1198 C CA . PRO A 1 151 ? 23.055 -0.257 -3.012 1.00 62.94 151 PRO A CA 1
ATOM 1199 C C . PRO A 1 151 ? 23.149 -0.990 -1.664 1.00 62.94 151 PRO A C 1
ATOM 1201 O O . PRO A 1 151 ? 23.965 -0.659 -0.817 1.00 62.94 151 PRO A O 1
ATOM 1204 N N . LEU A 1 152 ? 22.311 -2.009 -1.453 1.00 62.28 152 LEU A N 1
ATOM 1205 C CA . LEU A 1 152 ? 22.362 -2.892 -0.283 1.00 62.28 152 LEU A CA 1
ATOM 1206 C C . LEU A 1 152 ? 23.538 -3.882 -0.294 1.00 62.28 152 LEU A C 1
ATOM 1208 O O . LEU A 1 152 ? 23.815 -4.507 0.723 1.00 62.28 152 LEU A O 1
ATOM 1212 N N . PHE A 1 153 ? 24.174 -4.090 -1.447 1.00 66.69 153 PHE A N 1
ATOM 1213 C CA . PHE A 1 153 ? 25.205 -5.109 -1.669 1.00 66.69 153 PHE A CA 1
ATOM 1214 C C . PHE A 1 153 ? 26.551 -4.513 -2.094 1.00 66.69 153 PHE A C 1
ATOM 1216 O O . PHE A 1 153 ? 27.462 -5.260 -2.461 1.00 66.69 153 PHE A O 1
ATOM 1223 N N . THR A 1 154 ? 26.686 -3.186 -2.058 1.00 59.97 154 THR A N 1
ATOM 1224 C CA . THR A 1 154 ? 27.991 -2.526 -2.055 1.00 59.97 154 THR A CA 1
ATOM 1225 C C . THR A 1 154 ? 28.578 -2.708 -0.658 1.00 59.97 154 THR A C 1
ATOM 1227 O O . THR A 1 154 ? 28.282 -1.950 0.260 1.00 59.97 154 THR A O 1
ATOM 1230 N N . VAL A 1 155 ? 29.312 -3.805 -0.480 1.00 56.56 155 VAL A N 1
ATOM 1231 C CA . VAL A 1 155 ? 30.221 -3.983 0.653 1.00 56.56 155 VAL A CA 1
ATOM 1232 C C . VAL A 1 155 ? 31.535 -3.359 0.202 1.00 56.56 155 VAL A C 1
ATOM 1234 O O . VAL A 1 155 ? 32.086 -3.821 -0.801 1.00 56.56 155 VAL A O 1
ATOM 1237 N N . ASP A 1 156 ? 31.957 -2.289 0.870 1.00 58.03 156 ASP A N 1
ATOM 1238 C CA . ASP A 1 156 ? 33.321 -1.762 0.740 1.00 58.03 156 ASP A CA 1
ATOM 1239 C C . ASP A 1 156 ? 34.356 -2.813 1.178 1.00 58.03 156 ASP A C 1
ATOM 1241 O O . ASP A 1 156 ? 34.082 -3.547 2.162 1.00 58.03 156 ASP A O 1
#

Sequence (156 aa):
MGKLGWTLALLFAVLVGYIWYEPAFDPGKIGNPLTSFYAATKFGLDGFFASLRQELVMQDINVSVTYCVLGFIGTETSQNFLEEYQLSKDIIPSPPSDCAMAIIKGGATRQREIYYPWRDAWFATKLRPFVPDLVDHVTRSVFPPLKEKSPLFTVD

Secondary structure (DSSP, 8-state):
--THHHHHHHHHHHHHTTSS---SS-TTTS--TT-HHHHHHHHHHHHHHHHHHHHHHHTT------EEEE--B--HHHHHHHHHTT--TT--PBPHHHHHHHHHHHHHTT-SEEEESHHHHHHHHHHTTT-HHHHHHHHHHHSPP-SS--TTS---

Foldseek 3Di:
DDPVVVLVVVVVVLVVLPQAEADFWQLLQPPAPPCNVVSVVSVVVVVVVVVVVVVCVVVVNPDFDEAETEGAAPDPNSVVVCVVQVWDPPDDHDYVVVSVVQVVVCNVVSPRYTYVVNVPHVCLRVCCVPCVVVSVVVSVVRGDPDPDDHPVPPDD

Organism: Branchiostoma floridae (NCBI:txid7739)

pLDDT: mean 74.88, std 18.19, range [30.94, 97.25]

InterPro domains:
  IPR002347 Short-chain dehydrogenase/reductase SDR [PF00106] (28-84)
  IPR036291 NAD(P)-binding domain superfamily [SSF51735] (28-134)